Protein AF-A0A7X7T9W7-F1 (afdb_monomer)

Secondary structure (DSSP, 8-state):
--HHHHHHHHHHHHHHHHHHHHHHHHHHHHS--HHHHHHHHHHHHHTT--GGGEEEEEEEEEEETTEEEEEEEEEES-TTT-SEEEEEEEESSTTSPPEEEEEEEE----

Radius of gyration: 20.28 Å; Cα contacts (8 Å,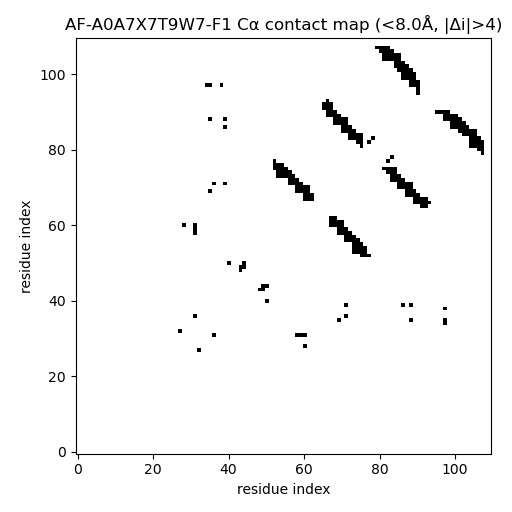 |Δi|>4): 145; chains: 1; bounding box: 43×21×69 Å

Mean predicted aligned error: 11.75 Å

Structure (mmCIF, N/CA/C/O backbone):
data_AF-A0A7X7T9W7-F1
#
_entry.id   AF-A0A7X7T9W7-F1
#
loop_
_atom_site.group_PDB
_atom_site.id
_atom_site.type_symbol
_atom_site.label_atom_id
_atom_site.label_alt_id
_atom_site.label_comp_id
_atom_site.label_asym_id
_atom_site.label_entity_id
_atom_site.label_seq_id
_atom_site.pdbx_PDB_ins_code
_atom_site.Cartn_x
_atom_site.Cartn_y
_atom_site.Cartn_z
_atom_site.occupancy
_atom_site.B_iso_or_equiv
_atom_site.auth_seq_id
_atom_site.auth_comp_id
_atom_site.auth_asym_id
_atom_site.auth_atom_id
_atom_site.pdbx_PDB_model_num
ATOM 1 N N . MET A 1 1 ? -29.321 -2.016 47.401 1.00 47.03 1 MET A N 1
ATOM 2 C CA . MET A 1 1 ? -27.862 -1.870 47.151 1.00 47.03 1 MET A CA 1
ATOM 3 C C . MET A 1 1 ? -27.421 -2.146 45.692 1.00 47.03 1 MET A C 1
ATOM 5 O O . MET A 1 1 ? -26.229 -2.282 45.452 1.00 47.03 1 MET A O 1
ATOM 9 N N . LEU A 1 2 ? -28.307 -2.153 44.678 1.00 50.28 2 LEU A N 1
ATOM 10 C CA . LEU A 1 2 ? -27.932 -2.486 43.281 1.00 50.28 2 LEU A CA 1
ATOM 11 C C . LEU A 1 2 ? -27.287 -1.338 42.469 1.00 50.28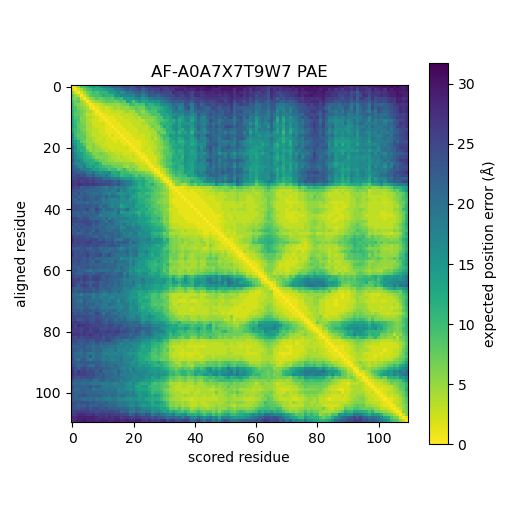 2 LEU A C 1
ATOM 13 O O . LEU A 1 2 ? -26.619 -1.585 41.470 1.00 50.28 2 LEU A O 1
ATOM 17 N N . LYS A 1 3 ? -27.464 -0.079 42.888 1.00 46.62 3 LYS A N 1
ATOM 18 C CA . LYS A 1 3 ? -27.122 1.110 42.079 1.00 46.62 3 LYS A CA 1
ATOM 19 C C . LYS A 1 3 ? -25.615 1.416 42.000 1.00 46.62 3 LYS A C 1
ATOM 21 O O . LYS A 1 3 ? -25.187 2.130 41.101 1.00 46.62 3 LYS A O 1
ATOM 26 N N . SER A 1 4 ? -24.815 0.878 42.926 1.00 53.38 4 SER A N 1
ATOM 27 C CA . SER A 1 4 ? -23.362 1.122 42.997 1.00 53.38 4 SER A CA 1
ATOM 28 C C . SER A 1 4 ? -22.563 0.225 42.038 1.00 53.38 4 SER A C 1
ATOM 30 O O . SER A 1 4 ? -21.674 0.706 41.342 1.00 53.38 4 SER A O 1
ATOM 32 N N . ARG A 1 5 ? -22.946 -1.056 41.905 1.00 55.47 5 ARG A N 1
ATOM 33 C CA . ARG A 1 5 ? -22.249 -2.043 41.052 1.00 55.47 5 ARG A CA 1
ATOM 34 C C . ARG A 1 5 ? -22.354 -1.764 39.548 1.00 55.47 5 ARG A C 1
ATOM 36 O O . ARG A 1 5 ? -21.459 -2.125 38.795 1.00 55.47 5 ARG A O 1
ATOM 43 N N . SER A 1 6 ? -23.425 -1.100 39.113 1.00 60.09 6 SER A N 1
ATOM 44 C CA . SER A 1 6 ? -23.617 -0.705 37.709 1.00 60.09 6 SER A CA 1
ATOM 45 C C . SER A 1 6 ? -22.616 0.369 37.261 1.00 60.09 6 SER A C 1
ATOM 47 O O . SER A 1 6 ? -22.134 0.318 36.132 1.00 60.09 6 SER A O 1
ATOM 49 N N . LYS A 1 7 ? -22.249 1.303 38.149 1.00 66.25 7 LYS A N 1
ATOM 50 C CA . LYS A 1 7 ? -21.296 2.374 37.824 1.00 66.25 7 LYS A CA 1
ATOM 51 C C . LYS A 1 7 ? -19.880 1.831 37.660 1.00 66.25 7 LYS A C 1
ATOM 53 O O . LYS A 1 7 ? -19.202 2.199 36.711 1.00 66.25 7 LYS A O 1
ATOM 58 N N . THR A 1 8 ? -19.456 0.919 38.533 1.00 70.31 8 THR A N 1
ATOM 59 C CA . THR A 1 8 ? -18.156 0.243 38.412 1.00 70.31 8 THR A CA 1
ATOM 60 C C . THR A 1 8 ? -18.066 -0.596 37.142 1.00 70.31 8 THR A C 1
ATOM 62 O O . THR A 1 8 ? -17.055 -0.524 36.454 1.00 70.31 8 THR A O 1
ATOM 65 N N . PHE A 1 9 ? -19.132 -1.310 36.767 1.00 72.81 9 PHE A N 1
ATOM 66 C CA . PHE A 1 9 ? -19.180 -2.028 35.488 1.00 72.81 9 PHE A CA 1
ATOM 67 C C . PHE A 1 9 ? -19.058 -1.094 34.277 1.00 72.81 9 PHE A C 1
ATOM 69 O O . PHE A 1 9 ? -18.298 -1.382 33.356 1.00 72.81 9 PHE A O 1
ATOM 76 N N . ALA A 1 10 ? -19.754 0.046 34.292 1.00 76.69 10 ALA A N 1
ATOM 77 C CA . ALA A 1 10 ? -19.660 1.037 33.222 1.00 76.69 10 ALA A CA 1
ATOM 78 C C . ALA A 1 10 ? -18.243 1.624 33.096 1.00 76.69 10 ALA A C 1
ATOM 80 O O . ALA A 1 10 ? -17.744 1.771 31.984 1.00 76.69 10 ALA A O 1
ATOM 81 N N . TYR A 1 11 ? -17.569 1.892 34.220 1.00 82.00 11 TYR A N 1
ATOM 82 C CA . TYR A 1 11 ? -16.172 2.338 34.217 1.00 82.00 11 TYR A CA 1
ATOM 83 C C . TYR A 1 11 ? -15.223 1.285 33.642 1.00 82.00 11 TYR A C 1
ATOM 85 O O . TYR A 1 11 ? -14.344 1.633 32.863 1.00 82.00 11 TYR A O 1
ATOM 93 N N . VAL A 1 12 ? -15.411 0.005 33.973 1.00 81.25 12 VAL A N 1
ATOM 94 C CA . VAL A 1 12 ? -14.579 -1.078 33.424 1.00 81.25 12 VAL A CA 1
ATOM 95 C C . VAL A 1 12 ? -14.757 -1.190 31.908 1.00 81.25 12 VAL A C 1
ATOM 97 O O . VAL A 1 12 ? -13.766 -1.266 31.188 1.00 81.25 12 VAL A O 1
ATOM 100 N N . ILE A 1 13 ? -15.994 -1.123 31.406 1.00 82.12 13 ILE A N 1
ATOM 101 C CA . ILE A 1 13 ? -16.262 -1.139 29.959 1.00 82.12 13 ILE A CA 1
ATOM 102 C C . ILE A 1 13 ? -15.637 0.085 29.282 1.00 82.12 13 ILE A C 1
ATOM 104 O O . ILE A 1 13 ? -14.982 -0.061 28.254 1.00 82.12 13 ILE A O 1
ATOM 108 N N . LEU A 1 14 ? -15.780 1.275 29.872 1.00 83.19 14 LEU A N 1
ATOM 109 C CA . LEU A 1 14 ? -15.178 2.501 29.348 1.00 83.19 14 LEU A CA 1
ATOM 110 C C . LEU A 1 14 ? -13.651 2.374 29.252 1.00 83.19 14 LEU A C 1
ATOM 112 O O . LEU A 1 14 ? -13.077 2.700 28.218 1.00 83.19 14 LEU A O 1
ATOM 116 N N . VAL A 1 15 ? -12.997 1.862 30.298 1.00 84.44 15 VAL A N 1
ATOM 117 C CA . VAL A 1 15 ? -11.542 1.660 30.317 1.00 84.44 15 VAL A CA 1
ATOM 118 C C . VAL A 1 15 ? -11.114 0.655 29.253 1.00 84.44 15 VAL A C 1
ATOM 120 O O . VAL A 1 15 ? -10.152 0.919 28.543 1.00 84.44 15 VAL A O 1
ATOM 123 N N . ILE A 1 16 ? -11.840 -0.454 29.084 1.00 82.00 16 ILE A N 1
ATOM 124 C CA . ILE A 1 16 ? -11.545 -1.446 28.040 1.00 82.00 16 ILE A CA 1
ATOM 125 C C . ILE A 1 16 ? -11.683 -0.821 26.648 1.00 82.00 16 ILE A C 1
ATOM 127 O O . ILE A 1 16 ? -10.787 -0.982 25.828 1.00 82.00 16 ILE A O 1
ATOM 131 N N . VAL A 1 17 ? -12.755 -0.069 26.385 1.00 78.31 17 VAL A N 1
ATOM 132 C CA . VAL A 1 17 ? -12.964 0.604 25.092 1.00 78.31 17 VAL A CA 1
ATOM 133 C C . VAL A 1 17 ? -11.856 1.622 24.819 1.00 78.31 17 VAL A C 1
ATOM 135 O O . VAL A 1 17 ? -11.306 1.643 23.722 1.00 78.31 17 VAL A O 1
ATOM 138 N N . VAL A 1 18 ? -11.476 2.427 25.812 1.00 81.62 18 VAL A N 1
ATOM 139 C CA . VAL A 1 18 ? -10.374 3.393 25.682 1.00 81.62 18 VAL A CA 1
ATOM 140 C C . VAL A 1 18 ? -9.043 2.681 25.434 1.00 81.62 18 VAL A C 1
ATOM 142 O O . VAL A 1 18 ? -8.263 3.131 24.598 1.00 81.62 18 VAL A O 1
ATOM 145 N N . LEU A 1 19 ? -8.795 1.553 26.103 1.00 82.31 19 LEU A N 1
ATOM 146 C CA . LEU A 1 19 ? -7.586 0.758 25.901 1.00 82.31 19 LEU A CA 1
ATOM 147 C C . LEU A 1 19 ? -7.547 0.150 24.493 1.00 82.31 19 LEU A C 1
ATOM 149 O O . LEU A 1 19 ? -6.518 0.224 23.832 1.00 82.31 19 LEU A O 1
ATOM 153 N N . PHE A 1 20 ? -8.669 -0.389 24.007 1.00 73.44 20 PHE A N 1
ATOM 154 C CA . PHE A 1 20 ? -8.792 -0.900 22.639 1.00 73.44 20 PHE A CA 1
ATOM 155 C C . PHE A 1 20 ? -8.537 0.196 21.602 1.00 73.44 20 PHE A C 1
ATOM 157 O O . PHE A 1 20 ? -7.752 -0.008 20.681 1.00 73.44 20 PHE A O 1
ATOM 164 N N . LEU A 1 21 ? -9.117 1.384 21.792 1.00 68.75 21 LEU A N 1
ATOM 165 C CA . LEU A 1 21 ? -8.888 2.530 20.910 1.00 68.75 21 LEU A CA 1
ATOM 166 C C . LEU A 1 21 ? -7.426 2.994 20.931 1.00 68.75 21 LEU A C 1
ATOM 168 O O . LEU A 1 21 ? -6.877 3.332 19.885 1.00 68.75 21 LEU A O 1
ATOM 172 N N . ALA A 1 22 ? -6.780 2.989 22.100 1.00 69.81 22 ALA A N 1
ATOM 173 C CA . ALA A 1 22 ? -5.366 3.327 22.224 1.00 69.81 22 ALA A CA 1
ATOM 174 C C . ALA A 1 22 ? -4.469 2.284 21.537 1.00 69.81 22 ALA A C 1
ATOM 176 O O . ALA A 1 22 ? -3.519 2.655 20.851 1.00 69.81 22 ALA A O 1
ATOM 177 N N . ILE A 1 23 ? -4.789 0.994 21.666 1.00 69.81 23 ILE A N 1
ATOM 178 C CA . ILE A 1 23 ? -4.063 -0.091 20.996 1.00 69.81 23 ILE A CA 1
ATOM 179 C C . ILE A 1 23 ? -4.225 0.012 19.477 1.00 69.81 23 ILE A C 1
ATOM 181 O O . ILE A 1 23 ? -3.225 -0.076 18.777 1.00 69.81 23 ILE A O 1
ATOM 185 N N . ASP A 1 24 ? -5.427 0.273 18.959 1.00 59.50 24 ASP A N 1
ATOM 186 C CA . ASP A 1 24 ? -5.654 0.478 17.519 1.00 59.50 24 ASP A CA 1
ATOM 187 C C . ASP A 1 24 ? -4.913 1.708 16.974 1.00 59.50 24 ASP A C 1
ATOM 189 O O . ASP A 1 24 ? -4.416 1.705 15.840 1.00 59.50 24 ASP A O 1
ATOM 193 N N . LEU A 1 25 ? -4.821 2.772 17.780 1.00 57.47 25 LEU A N 1
ATOM 194 C CA . LEU A 1 25 ? -4.068 3.973 17.430 1.00 57.47 25 LEU A CA 1
ATOM 195 C C . LEU A 1 25 ? -2.566 3.665 17.334 1.00 57.47 25 LEU A C 1
ATOM 197 O O . LEU A 1 25 ? -1.928 4.035 16.351 1.00 57.47 25 LEU A O 1
ATOM 201 N N . ILE A 1 26 ? -2.020 2.955 18.326 1.00 58.94 26 ILE A N 1
ATOM 202 C CA . ILE A 1 26 ? -0.600 2.584 18.382 1.00 58.94 26 ILE A CA 1
ATOM 203 C C . ILE A 1 26 ? -0.269 1.552 17.299 1.00 58.94 26 ILE A C 1
ATOM 205 O O . ILE A 1 26 ? 0.717 1.711 16.585 1.00 58.94 26 ILE A O 1
ATOM 209 N N . ALA A 1 27 ? -1.100 0.527 17.114 1.00 55.84 27 ALA A N 1
ATOM 210 C CA . ALA A 1 27 ? -0.908 -0.498 16.091 1.00 55.84 27 ALA A CA 1
ATOM 211 C C . ALA A 1 27 ? -0.927 0.105 14.681 1.00 55.84 27 ALA A C 1
ATOM 213 O O . ALA A 1 27 ? -0.089 -0.240 13.853 1.00 55.84 27 ALA A O 1
ATOM 214 N N . GLY A 1 28 ? -1.818 1.070 14.435 1.00 50.50 28 GLY A N 1
ATOM 215 C CA . GLY A 1 28 ? -1.863 1.815 13.179 1.00 50.50 28 GLY A CA 1
ATOM 216 C C . GLY A 1 28 ? -0.702 2.788 12.957 1.00 50.50 28 GLY A C 1
ATOM 217 O O . GLY A 1 28 ? -0.562 3.283 11.842 1.00 50.50 28 GLY A O 1
ATOM 218 N N . PHE A 1 29 ? 0.085 3.086 13.993 1.00 49.66 29 PHE A N 1
ATOM 219 C CA . PHE A 1 29 ? 1.273 3.936 13.914 1.00 49.66 29 PHE A CA 1
ATOM 220 C C . PHE A 1 29 ? 2.562 3.113 13.775 1.00 49.66 29 PHE A C 1
ATOM 222 O O . PHE A 1 29 ? 3.470 3.505 13.049 1.00 49.66 29 PHE A O 1
ATOM 229 N N . VAL A 1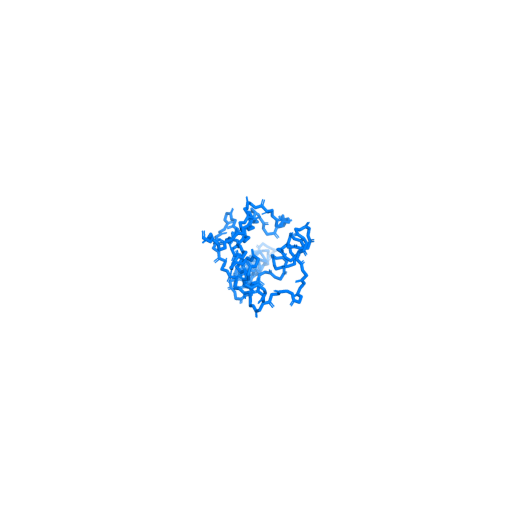 30 ? 2.644 1.970 14.464 1.00 46.62 30 VAL A N 1
ATOM 230 C CA . VAL A 1 30 ? 3.854 1.134 14.532 1.00 46.62 30 VAL A CA 1
ATOM 231 C C . VAL A 1 30 ? 3.925 0.122 13.389 1.00 46.62 30 VAL A C 1
ATOM 233 O O . VAL A 1 30 ? 5.023 -0.214 12.950 1.00 46.62 30 VAL A O 1
ATOM 236 N N . TYR A 1 31 ? 2.785 -0.351 12.879 1.00 51.31 31 TYR A N 1
ATOM 237 C CA . TYR A 1 31 ? 2.756 -1.265 11.745 1.00 51.31 31 TYR A CA 1
ATOM 238 C C . TYR A 1 31 ? 2.219 -0.544 10.505 1.00 51.31 31 TYR A C 1
ATOM 240 O O . TYR A 1 31 ? 1.070 -0.091 10.528 1.00 51.31 31 TYR A O 1
ATOM 248 N N . PRO A 1 32 ? 2.996 -0.442 9.408 1.00 54.47 32 PRO A N 1
ATOM 249 C CA . PRO A 1 32 ? 2.413 -0.099 8.123 1.00 54.47 32 PRO A CA 1
ATOM 250 C C . PRO A 1 32 ? 1.298 -1.095 7.836 1.00 54.47 32 PRO A C 1
ATOM 252 O O . PRO A 1 32 ? 1.516 -2.305 7.833 1.00 54.47 32 PRO A O 1
ATOM 255 N N . ASP A 1 33 ? 0.084 -0.557 7.715 1.00 68.50 33 ASP A N 1
ATOM 256 C CA . ASP A 1 33 ? -1.162 -1.307 7.612 1.00 68.50 33 ASP A CA 1
ATOM 257 C C . ASP A 1 33 ? -0.977 -2.346 6.492 1.00 68.50 33 ASP A C 1
ATOM 259 O O . ASP A 1 33 ? -0.855 -1.988 5.319 1.00 68.50 33 ASP A O 1
ATOM 263 N N . LEU A 1 34 ? -0.863 -3.633 6.848 1.00 71.38 34 LEU A N 1
ATOM 264 C CA . LEU A 1 34 ? -0.544 -4.721 5.907 1.00 71.38 34 LEU A CA 1
ATOM 265 C C . LEU A 1 34 ? -1.523 -4.714 4.717 1.00 71.38 34 LEU A C 1
ATOM 267 O O . LEU A 1 34 ? -1.187 -5.061 3.589 1.00 71.38 34 LEU A O 1
ATOM 271 N N . TRP A 1 35 ? -2.736 -4.230 4.982 1.00 75.19 35 TRP A N 1
ATOM 272 C CA . TRP A 1 35 ? -3.830 -4.076 4.040 1.00 75.19 35 TRP A CA 1
ATOM 273 C C . TRP A 1 35 ? -3.598 -2.923 3.058 1.00 75.19 35 TRP A C 1
ATOM 275 O O . TRP A 1 35 ? -4.028 -3.007 1.912 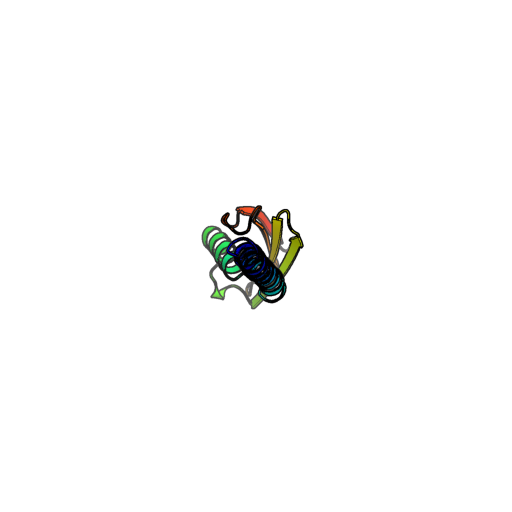1.00 75.19 35 TRP A O 1
ATOM 285 N N . ALA A 1 36 ? -2.912 -1.853 3.474 1.00 76.38 36 ALA A N 1
ATOM 286 C CA . ALA A 1 36 ? -2.481 -0.791 2.569 1.00 76.38 36 ALA A CA 1
ATOM 287 C C . ALA A 1 36 ? -1.409 -1.316 1.608 1.00 76.38 36 ALA A C 1
ATOM 289 O O . ALA A 1 36 ? -1.449 -1.022 0.415 1.00 76.38 36 ALA A O 1
ATOM 290 N N . PHE A 1 37 ? -0.483 -2.138 2.109 1.00 78.62 37 PHE A N 1
ATOM 291 C CA . PHE A 1 37 ? 0.549 -2.748 1.276 1.00 78.62 37 PHE A CA 1
ATOM 292 C C . PHE A 1 37 ? -0.049 -3.736 0.261 1.00 78.62 37 PHE A C 1
ATOM 294 O O . PHE A 1 37 ? 0.293 -3.695 -0.921 1.00 78.62 37 PHE A O 1
ATOM 301 N N . ASP A 1 38 ? -1.003 -4.571 0.678 1.00 82.94 38 ASP A N 1
ATOM 302 C CA . ASP A 1 38 ? -1.721 -5.476 -0.229 1.00 82.94 38 ASP A CA 1
ATOM 303 C C . ASP A 1 38 ? -2.553 -4.705 -1.273 1.00 82.94 38 ASP A C 1
ATOM 305 O O . ASP A 1 38 ? -2.488 -4.982 -2.472 1.00 82.94 38 ASP A O 1
ATOM 309 N N . ALA A 1 39 ? -3.256 -3.646 -0.859 1.00 83.88 39 ALA A N 1
ATOM 310 C CA . ALA A 1 39 ? -3.983 -2.781 -1.785 1.00 83.88 39 ALA A CA 1
ATOM 311 C C . ALA A 1 39 ? -3.049 -2.125 -2.817 1.00 83.88 39 ALA A C 1
ATOM 313 O O . ALA A 1 39 ? -3.360 -2.112 -4.009 1.00 83.88 39 ALA A O 1
ATOM 314 N N . ALA A 1 40 ? -1.887 -1.627 -2.392 1.00 84.94 40 ALA A N 1
ATOM 315 C CA . ALA A 1 40 ? -0.920 -1.014 -3.294 1.00 84.94 40 ALA A CA 1
ATOM 316 C C . ALA A 1 40 ? -0.269 -2.028 -4.238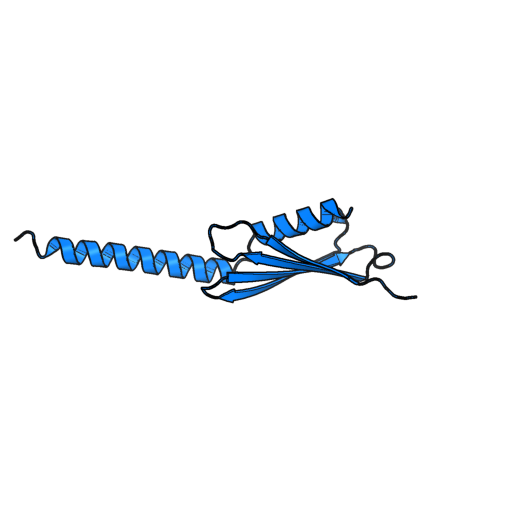 1.00 84.94 40 ALA A C 1
ATOM 318 O O . ALA A 1 40 ? -0.186 -1.772 -5.435 1.00 84.94 40 ALA A O 1
ATOM 319 N N . THR A 1 41 ? 0.119 -3.208 -3.750 1.00 84.25 41 THR A N 1
ATOM 320 C CA . THR A 1 41 ? 0.653 -4.273 -4.616 1.00 84.25 41 THR A CA 1
ATOM 321 C C . THR A 1 41 ? -0.400 -4.800 -5.593 1.00 84.25 41 THR A C 1
ATOM 323 O O . THR A 1 41 ? -0.067 -5.158 -6.721 1.00 84.25 41 THR A O 1
ATOM 326 N N . SER A 1 42 ? -1.683 -4.801 -5.219 1.00 87.06 42 SER A N 1
ATOM 327 C CA . SER A 1 42 ? -2.798 -5.085 -6.130 1.00 87.06 42 SER A CA 1
ATOM 328 C C . SER A 1 42 ? -2.927 -4.025 -7.231 1.00 87.06 42 SER A C 1
ATOM 330 O O . SER A 1 42 ? -3.102 -4.376 -8.399 1.00 87.06 42 SER A O 1
ATOM 332 N N . VAL A 1 43 ? -2.773 -2.737 -6.898 1.00 87.75 43 VAL A N 1
ATOM 333 C CA . VAL A 1 43 ? -2.732 -1.642 -7.886 1.00 87.75 43 VAL A CA 1
ATOM 334 C C . VAL A 1 43 ? -1.527 -1.791 -8.817 1.00 87.75 43 VAL A C 1
ATOM 336 O O . VAL A 1 43 ? -1.707 -1.780 -10.031 1.00 87.75 43 VAL A O 1
ATOM 339 N N . CYS A 1 44 ? -0.331 -2.038 -8.277 1.00 86.62 44 CYS A N 1
ATOM 340 C CA . CYS A 1 44 ? 0.870 -2.342 -9.059 1.00 86.62 44 CYS A CA 1
ATOM 341 C C . CYS A 1 44 ? 0.630 -3.485 -10.057 1.00 86.62 44 CYS A C 1
ATOM 343 O O . CYS A 1 44 ? 0.915 -3.346 -11.244 1.00 86.62 44 CYS A O 1
ATOM 345 N N . ARG A 1 45 ? 0.023 -4.586 -9.600 1.00 87.81 45 ARG A N 1
ATOM 346 C CA . ARG A 1 45 ? -0.289 -5.758 -10.432 1.00 87.81 45 ARG A CA 1
ATOM 347 C C . ARG A 1 45 ? -1.264 -5.447 -11.558 1.00 87.81 45 ARG A C 1
ATOM 349 O O . ARG A 1 45 ? -1.097 -5.956 -12.661 1.00 87.81 45 ARG A O 1
ATOM 356 N N . LYS A 1 46 ? -2.262 -4.597 -11.300 1.00 88.12 46 LYS A N 1
ATOM 357 C CA . LYS A 1 46 ? -3.183 -4.108 -12.338 1.00 88.12 46 LYS A CA 1
ATOM 358 C C . LYS A 1 46 ? -2.470 -3.266 -13.397 1.00 88.12 46 LYS A C 1
ATOM 360 O O . LYS A 1 46 ? -2.882 -3.306 -14.549 1.00 88.12 46 LYS A O 1
ATOM 365 N N . ASN A 1 47 ? -1.397 -2.573 -13.020 1.00 85.81 47 ASN A N 1
ATOM 366 C CA . ASN A 1 47 ? -0.553 -1.791 -13.926 1.00 85.81 47 ASN A CA 1
ATOM 367 C C . ASN A 1 47 ? 0.616 -2.602 -14.523 1.00 85.81 47 ASN A C 1
ATOM 369 O O . ASN A 1 47 ? 1.490 -2.036 -15.168 1.00 85.81 47 ASN A O 1
ATOM 373 N N . GLY A 1 48 ? 0.626 -3.930 -14.349 1.00 87.06 48 GLY A N 1
ATOM 374 C CA . GLY A 1 48 ? 1.598 -4.829 -14.980 1.00 87.06 48 GLY A CA 1
ATOM 375 C C . GLY A 1 48 ? 2.869 -5.099 -14.174 1.00 87.06 48 GLY A C 1
ATOM 376 O O . GLY A 1 48 ? 3.731 -5.831 -14.652 1.00 87.06 48 GLY A O 1
ATOM 377 N N . TRP A 1 49 ? 2.975 -4.573 -12.954 1.00 86.94 49 TRP A N 1
ATOM 378 C CA . TRP A 1 49 ? 4.121 -4.795 -12.074 1.00 86.94 49 TRP A CA 1
ATOM 379 C C . TRP A 1 49 ? 3.945 -6.039 -11.199 1.00 86.94 49 TRP A C 1
ATOM 381 O O . TRP A 1 49 ? 2.888 -6.260 -10.603 1.00 86.94 49 TRP A O 1
ATOM 391 N N . GLN A 1 50 ? 4.994 -6.840 -11.059 1.00 86.25 50 GLN A N 1
ATOM 392 C CA . GLN A 1 50 ? 5.018 -8.015 -10.194 1.00 86.25 50 GLN A CA 1
ATOM 393 C C . GLN A 1 50 ? 5.732 -7.727 -8.866 1.00 86.25 50 GLN A C 1
ATOM 395 O O . GLN A 1 50 ? 6.599 -6.859 -8.800 1.00 86.25 50 GLN A O 1
ATOM 400 N N . PRO A 1 51 ? 5.441 -8.483 -7.788 1.00 77.31 51 PRO A N 1
ATOM 401 C CA . PRO A 1 51 ? 6.122 -8.309 -6.502 1.00 77.31 51 PRO A CA 1
ATOM 402 C C . PRO A 1 51 ? 7.656 -8.405 -6.586 1.00 77.31 51 PRO A C 1
ATOM 404 O O . PRO A 1 51 ? 8.350 -7.757 -5.810 1.00 77.31 51 PRO A O 1
ATOM 407 N N . GLY A 1 52 ? 8.183 -9.196 -7.529 1.00 81.50 52 GLY A N 1
ATOM 408 C CA . GLY A 1 52 ? 9.624 -9.354 -7.762 1.00 81.50 52 GLY A CA 1
ATOM 409 C C . GLY A 1 52 ? 10.283 -8.200 -8.525 1.00 81.50 52 GLY A C 1
ATOM 410 O O . GLY A 1 52 ? 11.513 -8.118 -8.551 1.00 81.50 52 GLY A O 1
ATOM 411 N N . ASP A 1 53 ? 9.488 -7.297 -9.102 1.00 84.25 53 ASP A N 1
ATOM 412 C CA . ASP A 1 53 ? 9.986 -6.164 -9.882 1.00 84.25 53 ASP A CA 1
ATOM 413 C C . ASP A 1 53 ? 10.429 -5.003 -8.992 1.00 84.25 53 ASP A C 1
ATOM 415 O O . ASP A 1 53 ? 11.023 -4.055 -9.492 1.00 84.25 53 ASP A O 1
ATOM 419 N N . PHE A 1 54 ? 10.190 -5.066 -7.679 1.00 83.00 54 PHE A N 1
ATOM 420 C CA . PHE A 1 54 ? 10.549 -4.020 -6.725 1.00 83.00 54 PHE A CA 1
ATOM 421 C C . PHE A 1 54 ? 11.845 -4.350 -5.986 1.00 83.00 54 PHE A C 1
ATOM 423 O O . PHE A 1 54 ? 12.019 -5.435 -5.433 1.00 83.00 54 PHE A O 1
ATOM 430 N N . LEU A 1 55 ? 12.770 -3.393 -5.968 1.00 83.44 55 LEU A N 1
ATOM 431 C CA . LEU A 1 55 ? 14.018 -3.463 -5.215 1.00 83.44 55 LEU A CA 1
ATOM 432 C C . LEU A 1 55 ? 13.808 -3.046 -3.755 1.00 83.44 55 LEU A C 1
ATOM 434 O O . LEU A 1 55 ? 14.391 -3.632 -2.846 1.00 83.44 55 LEU A O 1
ATOM 438 N N . SER A 1 56 ? 12.965 -2.038 -3.530 1.00 81.38 56 SER A N 1
ATOM 439 C CA . SER A 1 56 ? 12.566 -1.598 -2.197 1.00 81.38 56 SER A CA 1
ATOM 440 C C . SER A 1 56 ? 11.188 -0.939 -2.220 1.00 81.38 56 SER A C 1
ATOM 442 O O . SER A 1 56 ? 10.732 -0.441 -3.251 1.00 81.38 56 SER A O 1
ATOM 444 N N . GLY A 1 57 ? 10.521 -0.955 -1.067 1.00 79.19 57 GLY A N 1
ATOM 445 C CA . GLY A 1 57 ? 9.264 -0.258 -0.833 1.00 79.19 57 GLY A CA 1
ATOM 446 C C . GLY A 1 57 ? 9.350 0.523 0.472 1.00 79.19 57 GLY A C 1
ATOM 447 O O . GLY A 1 57 ? 9.737 -0.037 1.496 1.00 79.19 57 GLY A O 1
ATOM 448 N N . GLN A 1 58 ? 9.010 1.806 0.439 1.00 79.69 58 GLN A N 1
ATOM 449 C CA . GLN A 1 58 ? 8.829 2.624 1.631 1.00 79.69 58 GLN A CA 1
ATOM 450 C C . GLN A 1 58 ? 7.355 2.963 1.797 1.00 79.69 58 GLN A C 1
ATOM 452 O O . GLN A 1 58 ? 6.656 3.272 0.836 1.00 79.69 58 GLN A O 1
ATOM 457 N N . SER A 1 59 ? 6.884 2.921 3.035 1.00 78.00 59 SER A N 1
ATOM 458 C CA . SER A 1 59 ? 5.530 3.318 3.400 1.00 78.00 59 SER A CA 1
ATOM 459 C C . SER A 1 59 ? 5.601 4.483 4.372 1.00 78.00 59 SER A C 1
ATOM 461 O O . SER A 1 59 ? 6.216 4.369 5.431 1.00 78.00 59 SER A O 1
ATOM 463 N N . SER A 1 60 ? 4.936 5.580 4.038 1.00 78.94 60 SER A N 1
ATOM 464 C CA . SER A 1 60 ? 4.717 6.704 4.936 1.00 78.94 60 SER A CA 1
ATOM 465 C C . SER A 1 60 ? 3.230 6.794 5.248 1.00 78.94 60 SER A C 1
ATOM 467 O O . SER A 1 60 ? 2.406 6.935 4.345 1.00 78.94 60 SER A O 1
ATOM 469 N N . ILE A 1 61 ? 2.881 6.674 6.526 1.00 75.00 61 ILE A N 1
ATOM 470 C CA . ILE A 1 61 ? 1.507 6.835 6.996 1.00 75.00 61 ILE A CA 1
ATOM 471 C C . ILE A 1 61 ? 1.369 8.256 7.524 1.00 75.00 61 ILE A C 1
ATOM 473 O O . ILE A 1 61 ? 2.115 8.678 8.404 1.00 75.00 61 ILE A O 1
ATOM 477 N N . SER A 1 62 ? 0.395 8.984 7.002 1.00 73.50 62 SER A N 1
ATOM 478 C CA . SER A 1 62 ? 0.020 10.311 7.466 1.00 73.50 62 SER A CA 1
ATOM 479 C C . SER A 1 62 ? -1.476 10.319 7.740 1.00 73.50 62 SER A C 1
ATOM 481 O O . SER A 1 62 ? -2.283 10.036 6.860 1.00 73.50 62 SER A O 1
ATOM 483 N N . GLY A 1 63 ? -1.890 10.589 8.974 1.00 64.12 63 GLY A N 1
ATOM 484 C CA . GLY A 1 63 ? -3.313 10.607 9.304 1.00 64.12 63 GLY A CA 1
ATOM 485 C C . GLY A 1 63 ? -3.612 10.632 10.793 1.00 64.12 63 GLY A C 1
ATOM 486 O O . GLY A 1 63 ? -2.744 10.389 11.626 1.00 64.12 63 GLY A O 1
ATOM 487 N N . GLY A 1 64 ? -4.869 10.935 11.110 1.00 59.91 64 GLY A N 1
ATOM 488 C CA . GLY A 1 64 ? -5.386 11.068 12.472 1.00 59.91 64 GLY A CA 1
ATOM 489 C C . GLY A 1 64 ? -6.775 10.444 12.609 1.00 59.91 64 GLY A C 1
ATOM 490 O O . GLY A 1 64 ? -7.157 9.579 11.824 1.00 59.91 64 GLY A O 1
ATOM 491 N N . LEU A 1 65 ? -7.564 10.901 13.586 1.00 51.53 65 LEU A N 1
ATOM 492 C CA . LEU A 1 65 ? -8.886 10.332 13.905 1.00 51.53 65 LEU A CA 1
ATOM 493 C C . LEU A 1 65 ? -9.901 10.349 12.738 1.00 51.53 65 LEU A C 1
ATOM 495 O O . LEU A 1 65 ? -10.866 9.594 12.761 1.00 51.53 65 LEU A O 1
ATOM 499 N N . ILE A 1 66 ? -9.698 11.220 11.743 1.00 58.53 66 ILE A N 1
ATOM 500 C CA . ILE A 1 66 ? -10.647 11.522 10.649 1.00 58.53 66 ILE A CA 1
ATOM 501 C C . ILE A 1 66 ? -10.285 10.767 9.352 1.00 58.53 66 ILE A C 1
ATOM 503 O O . ILE A 1 66 ? -10.970 10.869 8.339 1.00 58.53 66 ILE A O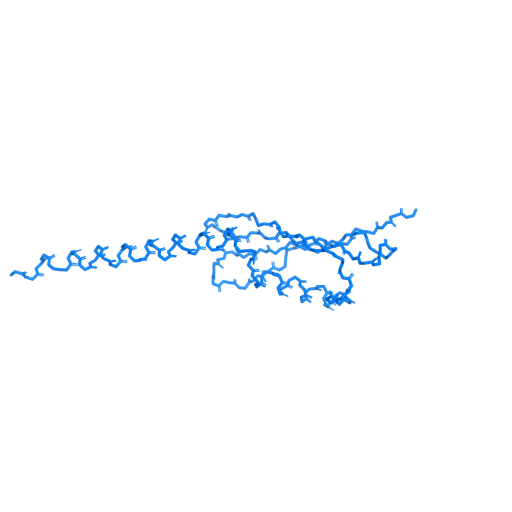 1
ATOM 507 N N . GLY A 1 67 ? -9.195 10.001 9.367 1.00 67.50 67 GLY A N 1
ATOM 508 C CA . GLY A 1 67 ? -8.764 9.213 8.223 1.00 67.50 67 GLY A CA 1
ATOM 509 C C . GLY A 1 67 ? -7.256 9.023 8.192 1.00 67.50 67 GLY A C 1
ATOM 510 O O . GLY A 1 67 ? -6.485 9.871 8.652 1.00 67.50 67 GLY A O 1
ATOM 511 N N . LYS A 1 68 ? -6.845 7.890 7.627 1.00 78.00 68 LYS A N 1
ATOM 512 C CA . LYS A 1 68 ? -5.446 7.541 7.390 1.00 78.00 68 LYS A CA 1
ATOM 513 C C . LYS A 1 68 ? -5.146 7.675 5.906 1.00 78.00 68 LYS A C 1
ATOM 515 O O . LYS A 1 68 ? -5.876 7.141 5.077 1.00 78.00 68 LYS A O 1
ATOM 520 N N . ILE A 1 69 ? -4.079 8.379 5.572 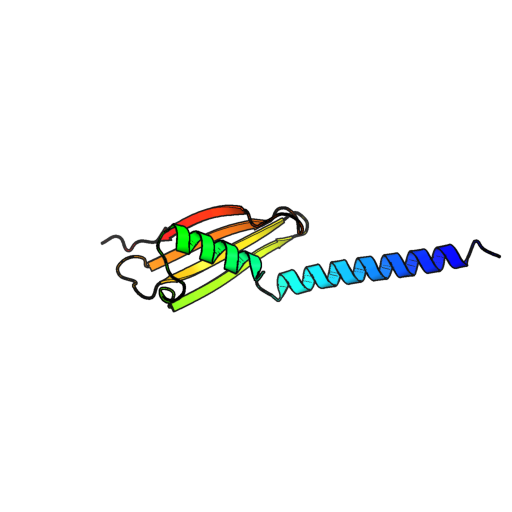1.00 83.31 69 ILE A N 1
ATOM 521 C CA . ILE A 1 69 ? -3.504 8.424 4.233 1.00 83.31 69 ILE A CA 1
ATOM 522 C C . ILE A 1 69 ? -2.195 7.645 4.299 1.00 83.31 69 ILE A C 1
ATOM 524 O O . ILE A 1 69 ? -1.413 7.794 5.235 1.00 83.31 69 ILE A O 1
ATOM 528 N N . VAL A 1 70 ? -1.969 6.773 3.331 1.00 85.06 70 VAL A N 1
ATOM 529 C CA . VAL A 1 70 ? -0.736 6.005 3.213 1.00 85.06 70 VAL A CA 1
ATOM 530 C C . VAL A 1 70 ? -0.143 6.289 1.855 1.00 85.06 70 VAL A C 1
ATOM 532 O O . VAL A 1 70 ? -0.770 6.034 0.829 1.00 85.06 70 VAL A O 1
ATOM 535 N N . THR A 1 71 ? 1.076 6.803 1.870 1.00 86.12 71 THR A N 1
ATOM 536 C CA . THR A 1 71 ? 1.900 6.988 0.686 1.00 86.12 71 THR A CA 1
ATOM 537 C C . THR A 1 71 ? 2.890 5.838 0.627 1.00 86.12 71 THR A C 1
ATOM 539 O O . THR A 1 71 ? 3.731 5.682 1.511 1.00 86.12 71 THR A O 1
ATOM 542 N N . LEU A 1 72 ? 2.775 5.016 -0.406 1.00 86.88 72 LEU A N 1
ATOM 543 C CA . LEU A 1 72 ? 3.671 3.906 -0.692 1.00 86.88 72 LEU A CA 1
ATOM 544 C C . LEU A 1 72 ? 4.542 4.284 -1.882 1.00 86.88 72 LEU A C 1
ATOM 546 O O . LEU A 1 72 ? 4.034 4.641 -2.941 1.00 86.88 72 LEU A O 1
ATOM 550 N N . GLU A 1 73 ? 5.852 4.222 -1.695 1.00 87.44 73 GLU A N 1
ATOM 551 C CA . GLU A 1 73 ? 6.834 4.445 -2.746 1.00 87.44 73 GLU A CA 1
ATOM 552 C C . GLU A 1 73 ? 7.575 3.145 -3.024 1.00 87.44 73 GLU A C 1
ATOM 554 O O . GLU A 1 73 ? 8.235 2.599 -2.142 1.00 87.44 73 GLU A O 1
ATOM 559 N N . PHE A 1 74 ? 7.480 2.660 -4.254 1.00 87.12 74 PHE A N 1
ATOM 560 C CA . PHE A 1 74 ? 8.207 1.494 -4.724 1.00 87.12 74 PHE A CA 1
ATOM 561 C C . PHE A 1 74 ? 9.313 1.927 -5.678 1.00 87.12 74 PHE A C 1
ATOM 563 O O . PHE A 1 74 ? 9.096 2.735 -6.584 1.00 87.12 74 PHE A O 1
ATOM 570 N N . ILE A 1 75 ? 10.504 1.370 -5.482 1.00 87.06 75 ILE A N 1
ATOM 571 C CA . ILE A 1 75 ? 11.632 1.528 -6.396 1.00 87.06 75 ILE A CA 1
ATOM 572 C C . ILE A 1 75 ? 11.717 0.241 -7.211 1.00 87.06 75 ILE A C 1
ATOM 574 O O . ILE A 1 75 ? 12.074 -0.799 -6.647 1.00 87.06 75 ILE A O 1
ATOM 578 N N . PRO A 1 76 ? 11.369 0.261 -8.505 1.00 85.00 76 PRO A N 1
ATOM 579 C CA . PRO A 1 76 ? 11.508 -0.913 -9.347 1.00 85.00 76 PRO A CA 1
ATOM 580 C C . PRO A 1 76 ? 12.989 -1.254 -9.576 1.00 85.00 76 PRO A C 1
ATOM 582 O O . PRO A 1 76 ? 13.874 -0.396 -9.540 1.00 85.00 76 PRO A O 1
ATOM 585 N N . ARG A 1 77 ? 13.265 -2.539 -9.795 1.00 82.62 77 ARG A N 1
ATOM 586 C CA . ARG A 1 77 ? 14.590 -3.075 -10.116 1.00 82.62 77 ARG A CA 1
ATOM 587 C C . ARG A 1 77 ? 15.038 -2.618 -11.504 1.00 82.62 77 ARG A C 1
ATOM 589 O O . ARG A 1 77 ? 16.211 -2.312 -11.693 1.00 82.62 77 ARG A O 1
ATOM 596 N N . ASP A 1 78 ? 14.102 -2.553 -12.449 1.00 78.38 78 ASP A N 1
ATOM 597 C CA . ASP A 1 78 ? 14.332 -2.011 -13.786 1.00 78.38 78 ASP A CA 1
ATOM 598 C C . ASP A 1 78 ? 14.111 -0.490 -13.801 1.00 78.38 78 ASP A C 1
ATOM 600 O O . ASP A 1 78 ? 13.030 0.011 -14.121 1.00 78.38 78 ASP A O 1
ATOM 604 N N . GLN A 1 79 ? 15.166 0.247 -13.445 1.00 70.81 79 GLN A N 1
ATOM 605 C CA . GLN A 1 79 ? 15.161 1.715 -13.421 1.00 70.81 79 GLN A CA 1
ATOM 606 C C . GLN A 1 79 ? 15.137 2.362 -14.814 1.00 70.81 79 GLN A C 1
ATOM 608 O O . GLN A 1 79 ? 15.046 3.585 -14.919 1.00 70.81 79 GLN A O 1
ATOM 613 N N . ILE A 1 80 ? 15.225 1.566 -15.887 1.00 70.50 80 ILE A N 1
ATOM 614 C CA . ILE A 1 80 ? 15.179 2.064 -17.265 1.00 70.50 80 ILE A CA 1
ATOM 615 C C . ILE A 1 80 ? 13.734 2.405 -17.643 1.00 70.50 80 ILE A C 1
ATOM 617 O O . ILE A 1 80 ? 13.492 3.401 -18.321 1.00 70.50 80 ILE A O 1
ATOM 621 N N . ARG A 1 81 ? 12.764 1.607 -17.178 1.00 67.50 81 ARG A N 1
ATOM 622 C CA . ARG A 1 81 ? 11.334 1.825 -17.444 1.00 67.50 81 ARG A CA 1
ATOM 623 C C . ARG A 1 81 ? 10.705 2.844 -16.508 1.00 67.50 81 ARG A C 1
ATOM 625 O O . ARG A 1 81 ? 9.923 3.677 -16.948 1.00 67.50 81 ARG A O 1
ATOM 632 N N . CYS A 1 82 ? 11.029 2.779 -15.224 1.00 74.12 82 CYS A N 1
ATOM 633 C CA . CYS A 1 82 ? 10.440 3.648 -14.218 1.00 74.12 82 CYS A CA 1
ATOM 634 C C . CYS A 1 82 ? 11.445 3.850 -13.090 1.00 74.12 82 CYS A C 1
ATOM 636 O O . CYS A 1 82 ? 12.093 2.909 -12.651 1.00 74.12 82 CYS A O 1
ATOM 638 N N . LYS A 1 83 ? 11.593 5.078 -12.611 1.00 82.00 83 LYS A N 1
ATOM 639 C CA . LYS A 1 83 ? 12.505 5.410 -11.517 1.00 82.00 83 LYS A CA 1
ATOM 640 C C . LYS A 1 83 ? 11.847 5.185 -10.160 1.00 82.00 83 LYS A C 1
ATOM 642 O O . LYS A 1 83 ? 12.512 4.783 -9.205 1.00 82.00 83 LYS A O 1
ATOM 647 N N . ARG A 1 84 ? 10.545 5.468 -10.066 1.00 85.19 84 ARG A N 1
ATOM 648 C CA . ARG A 1 84 ? 9.775 5.382 -8.825 1.00 85.19 84 ARG A CA 1
ATOM 649 C C . ARG A 1 84 ? 8.287 5.265 -9.114 1.00 85.19 84 ARG A C 1
ATOM 651 O O . ARG A 1 84 ? 7.755 6.020 -9.919 1.00 85.19 84 ARG A O 1
ATOM 658 N N . ILE A 1 85 ? 7.610 4.394 -8.378 1.00 86.75 85 ILE A N 1
ATOM 659 C CA . ILE A 1 85 ? 6.151 4.309 -8.365 1.00 86.75 85 ILE A CA 1
ATOM 660 C C . ILE A 1 85 ? 5.661 4.844 -7.030 1.00 86.75 85 ILE A C 1
ATOM 662 O O . ILE A 1 85 ? 6.039 4.329 -5.980 1.00 86.75 85 ILE A O 1
ATOM 666 N N . ARG A 1 86 ? 4.814 5.868 -7.057 1.00 89.88 86 ARG A N 1
ATOM 667 C CA . ARG A 1 86 ? 4.157 6.423 -5.876 1.00 89.88 86 ARG A CA 1
ATOM 668 C C . ARG A 1 86 ? 2.672 6.087 -5.917 1.00 89.88 86 ARG A C 1
ATOM 670 O O . ARG A 1 86 ? 1.987 6.355 -6.900 1.00 89.88 86 ARG A O 1
ATOM 677 N N . ILE A 1 87 ? 2.175 5.534 -4.819 1.00 89.50 87 ILE A N 1
ATOM 678 C CA . ILE A 1 87 ? 0.777 5.156 -4.632 1.00 89.50 87 ILE A CA 1
ATOM 679 C C . ILE A 1 87 ? 0.265 5.834 -3.373 1.00 89.50 87 ILE A C 1
ATOM 681 O O . ILE A 1 87 ? 0.838 5.663 -2.300 1.00 89.50 87 ILE A O 1
ATOM 685 N N . ILE A 1 88 ? -0.826 6.582 -3.492 1.00 88.12 88 ILE A N 1
ATOM 686 C CA . ILE A 1 88 ? -1.488 7.215 -2.354 1.00 88.12 88 ILE A CA 1
ATOM 687 C C . ILE A 1 88 ? -2.822 6.521 -2.130 1.00 88.12 88 ILE A C 1
ATOM 689 O O . ILE A 1 88 ? -3.705 6.525 -2.991 1.00 88.12 88 ILE A O 1
ATOM 693 N N . LEU A 1 89 ? -2.968 5.927 -0.953 1.00 87.31 89 LEU A N 1
ATOM 694 C CA . LEU A 1 89 ? -4.188 5.289 -0.492 1.00 87.31 89 LEU A CA 1
ATOM 695 C C . LEU A 1 89 ? -4.794 6.115 0.640 1.00 87.31 89 LEU A C 1
ATOM 697 O O . LEU A 1 89 ? -4.083 6.573 1.528 1.00 87.31 89 LEU A O 1
ATOM 701 N N . GLN A 1 90 ? -6.114 6.268 0.654 1.00 86.06 90 GLN A N 1
ATOM 702 C CA . GLN A 1 90 ? -6.832 6.857 1.779 1.00 86.06 90 GLN A CA 1
ATOM 703 C C . GLN A 1 90 ? -7.822 5.855 2.363 1.00 86.06 90 GLN A C 1
ATOM 705 O O . GLN A 1 90 ? -8.584 5.203 1.648 1.00 86.06 90 GLN A O 1
ATOM 710 N N . ARG A 1 91 ? -7.845 5.793 3.689 1.00 79.88 91 ARG A N 1
ATOM 711 C CA . ARG A 1 91 ? -8.832 5.088 4.491 1.00 79.88 91 ARG A CA 1
ATOM 712 C C . ARG A 1 91 ? -9.601 6.109 5.332 1.00 79.88 91 ARG A C 1
ATOM 714 O O . ARG A 1 91 ? -9.042 6.624 6.300 1.00 79.88 91 ARG A O 1
ATOM 721 N N . PRO A 1 92 ? -10.863 6.418 4.989 1.00 69.06 92 PRO A N 1
ATOM 722 C CA . PRO A 1 92 ? -11.640 7.422 5.714 1.00 69.06 92 PRO A CA 1
ATOM 723 C C . PRO A 1 92 ? -12.018 6.962 7.131 1.00 69.06 92 PRO A C 1
ATOM 725 O O . PRO A 1 92 ? -12.049 7.777 8.040 1.00 69.06 92 PRO A O 1
ATOM 728 N N . LEU A 1 93 ? -12.235 5.659 7.354 1.00 65.75 93 LEU A N 1
ATOM 729 C CA . LEU A 1 93 ? -12.534 5.075 8.668 1.00 65.75 93 LEU A CA 1
ATOM 730 C C . LEU A 1 93 ? -11.857 3.702 8.813 1.00 65.75 93 LEU A C 1
ATOM 732 O O . LEU A 1 93 ? -11.746 2.972 7.827 1.00 65.75 93 LEU A O 1
ATOM 736 N N . ASN A 1 94 ? -11.506 3.293 10.042 1.00 61.16 94 ASN A N 1
ATOM 737 C CA . ASN A 1 94 ? -10.902 1.980 10.351 1.00 61.16 94 ASN A CA 1
ATOM 738 C C . ASN A 1 94 ? -11.736 0.763 9.873 1.00 61.16 94 ASN A C 1
ATOM 740 O O . ASN A 1 94 ? -11.237 -0.352 9.892 1.00 61.16 94 ASN A O 1
ATOM 744 N N . LEU A 1 95 ? -12.9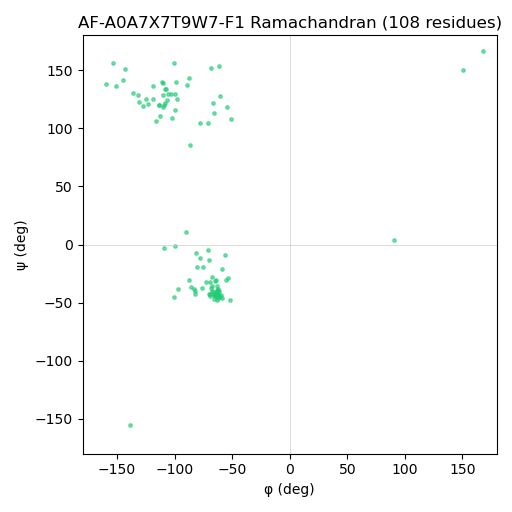74 0.937 9.404 1.00 60.66 95 LEU A N 1
ATOM 745 C CA . LEU A 1 95 ? -13.828 -0.139 8.873 1.00 60.66 95 LEU A CA 1
ATOM 746 C C . LEU A 1 95 ? -14.031 -0.083 7.350 1.00 60.66 95 LEU A C 1
ATOM 748 O O . LEU A 1 95 ? -14.676 -0.960 6.786 1.00 60.66 95 LEU A O 1
ATOM 752 N N . VAL A 1 96 ? -13.488 0.931 6.673 1.00 70.19 96 VAL A N 1
ATOM 753 C CA . VAL A 1 96 ? -13.620 1.106 5.220 1.00 70.19 96 VAL A CA 1
ATOM 754 C C . VAL A 1 96 ? -12.358 0.575 4.529 1.00 70.19 96 VAL A C 1
ATOM 756 O O . VAL A 1 96 ? -11.260 0.780 5.059 1.00 70.19 96 VAL A O 1
ATOM 759 N N . PRO A 1 97 ? -12.475 -0.111 3.374 1.00 70.88 97 PRO A N 1
ATOM 760 C CA . PRO A 1 97 ? -11.318 -0.526 2.587 1.00 70.88 97 PRO A CA 1
ATOM 761 C C . PRO A 1 97 ? -10.496 0.674 2.100 1.00 70.88 97 PRO A C 1
ATOM 763 O O . PRO A 1 97 ? -11.014 1.776 1.905 1.00 70.88 97 PRO A O 1
ATOM 766 N N . TRP A 1 98 ? -9.203 0.440 1.879 1.00 79.81 98 TRP A N 1
ATOM 767 C CA . TRP A 1 98 ? -8.298 1.429 1.301 1.00 79.81 98 TRP A CA 1
ATOM 768 C C . TRP A 1 98 ? -8.764 1.833 -0.096 1.00 79.81 98 TRP A C 1
ATOM 770 O O . TRP A 1 98 ? -8.978 0.987 -0.965 1.00 79.81 98 TRP A O 1
ATOM 780 N N . LYS A 1 99 ? -8.903 3.139 -0.318 1.00 85.38 99 LYS A N 1
ATOM 781 C CA . LYS A 1 99 ? -9.257 3.711 -1.613 1.00 85.38 99 LYS A CA 1
ATOM 782 C C . LYS A 1 99 ? -8.015 4.297 -2.272 1.00 85.38 99 LYS A C 1
ATOM 784 O O . LYS A 1 99 ? -7.310 5.088 -1.649 1.00 85.38 99 LYS A O 1
ATOM 789 N N . LEU A 1 100 ? -7.773 3.932 -3.530 1.00 86.31 100 LEU A N 1
ATOM 790 C CA . LEU A 1 100 ? -6.737 4.560 -4.347 1.00 86.31 100 LEU A CA 1
ATOM 791 C C . LEU A 1 100 ? -7.114 6.017 -4.615 1.00 86.31 100 LEU A C 1
ATOM 793 O O . LEU A 1 100 ? -8.187 6.285 -5.156 1.00 86.31 100 LEU A O 1
ATOM 797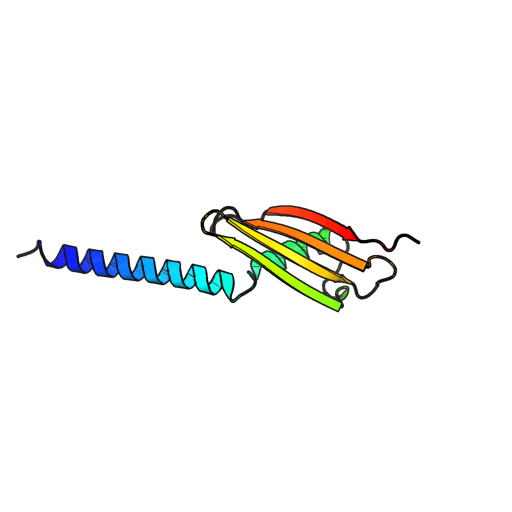 N N . MET A 1 101 ? -6.234 6.927 -4.216 1.00 86.81 101 MET A N 1
ATOM 798 C CA . MET A 1 101 ? -6.357 8.355 -4.492 1.00 86.81 101 MET A CA 1
ATOM 799 C C . MET A 1 101 ? -5.474 8.768 -5.652 1.00 86.81 101 MET A C 1
ATOM 801 O O . MET A 1 101 ? -5.931 9.477 -6.542 1.00 86.81 101 MET A O 1
ATOM 805 N N . GLU A 1 102 ? -4.232 8.294 -5.657 1.00 87.88 102 GLU A N 1
ATOM 806 C CA . GLU A 1 102 ? -3.260 8.674 -6.671 1.00 87.88 102 GLU A CA 1
ATOM 807 C C . GLU A 1 102 ? -2.339 7.504 -7.005 1.00 87.88 102 GLU A C 1
ATOM 809 O O . GLU A 1 102 ? -1.934 6.735 -6.129 1.00 87.88 102 GLU A O 1
ATOM 814 N N . TYR A 1 103 ? -2.014 7.396 -8.287 1.00 88.12 103 TYR A N 1
ATOM 815 C CA . TYR A 1 103 ? -1.001 6.506 -8.822 1.00 88.12 103 TYR A CA 1
ATOM 816 C C . TYR A 1 103 ? -0.115 7.326 -9.753 1.00 88.12 103 TYR A C 1
ATOM 818 O O . TYR A 1 103 ? -0.621 7.937 -10.693 1.00 88.12 103 TYR A O 1
ATOM 826 N N . SER A 1 104 ? 1.185 7.357 -9.480 1.00 86.75 104 SER A N 1
ATOM 827 C CA . SER A 1 104 ? 2.152 8.116 -10.265 1.00 86.75 104 SER A CA 1
ATOM 828 C C . SER A 1 104 ? 3.395 7.275 -10.514 1.00 86.75 104 SER A C 1
ATOM 830 O O . SER A 1 104 ? 3.959 6.689 -9.590 1.00 86.75 104 SER A O 1
ATOM 832 N N . GLU A 1 105 ? 3.814 7.217 -11.771 1.00 86.69 105 GLU A N 1
ATOM 833 C CA . GLU A 1 105 ? 5.035 6.550 -12.206 1.00 86.69 105 GLU A CA 1
ATOM 834 C C . GLU A 1 105 ? 6.008 7.614 -12.709 1.00 86.69 105 GLU A C 1
ATOM 836 O O . GLU A 1 105 ? 5.802 8.240 -13.753 1.00 86.69 105 GLU A O 1
ATOM 841 N N . GLU A 1 106 ? 7.082 7.831 -11.960 1.00 83.38 106 GLU A N 1
ATOM 842 C CA . GLU A 1 106 ? 8.148 8.742 -12.350 1.00 83.38 106 GLU A CA 1
ATOM 843 C C . GLU A 1 106 ? 9.017 8.042 -13.395 1.00 83.38 106 GLU A C 1
ATOM 845 O O . GLU A 1 106 ? 9.801 7.141 -13.085 1.00 83.38 106 GLU A O 1
ATOM 850 N N . HIS A 1 107 ? 8.851 8.436 -14.651 1.00 78.81 107 HIS A N 1
ATOM 851 C CA . HIS A 1 107 ? 9.661 7.951 -15.759 1.00 78.81 107 HIS A CA 1
ATOM 852 C C . HIS A 1 107 ? 10.905 8.827 -15.896 1.00 78.81 107 HIS A C 1
ATOM 854 O O . HIS A 1 107 ? 10.844 10.043 -15.708 1.00 78.81 107 HIS A O 1
ATOM 860 N N . ASN A 1 108 ? 12.039 8.218 -16.236 1.00 61.78 108 ASN A N 1
ATOM 861 C CA . ASN A 1 108 ? 13.238 8.979 -16.554 1.00 61.78 108 ASN A CA 1
ATOM 862 C C . ASN A 1 108 ? 12.987 9.668 -17.906 1.00 61.78 108 ASN A C 1
ATOM 864 O O . ASN A 1 108 ? 12.946 9.000 -18.937 1.00 61.78 108 ASN A O 1
ATOM 868 N N . GLN A 1 109 ? 12.725 10.978 -17.903 1.00 57.84 109 GLN A N 1
ATOM 869 C CA . GLN A 1 109 ? 12.682 11.749 -19.145 1.00 57.84 109 GLN A CA 1
ATOM 870 C C . GLN A 1 109 ? 14.100 11.748 -19.725 1.00 57.84 109 GLN A C 1
ATOM 872 O O . GLN A 1 109 ? 15.020 12.255 -19.083 1.00 57.84 109 GLN A O 1
ATOM 877 N N . SER A 1 110 ? 14.266 11.088 -20.875 1.00 51.59 110 SER A N 1
ATOM 878 C CA . SER A 1 110 ? 15.510 11.083 -21.652 1.00 51.59 110 SER A CA 1
ATOM 879 C C . SER A 1 110 ? 15.849 12.474 -22.160 1.00 51.59 110 SER A C 1
ATOM 881 O O . SER A 1 110 ? 14.904 13.112 -22.684 1.00 51.59 110 SER A O 1
#

pLDDT: mean 75.02, std 12.23, range [46.62, 89.88]

Foldseek 3Di:
DPPPVVVVVVVVVVVVVVVVVVCVVVCVVVDVPVLVVVVVQVVCVVVPHHPQQFPDKDWDWDDDQQKIKIWIKTAGPPLQAFGIWIWIWIDRHPPDHTDTDDIDTHHDDD

Nearest PDB structures (foldseek):
  5kpe-assembly1_A  TM=5.916E-01  e=1.214E+00  synthetic construct
  3px2-assembly1_D  TM=5.626E-01  e=1.521E+00  Streptomyces fradiae
  3g8z-assembly1_A-2  TM=4.256E-01  e=1.521E+00  Xanthomonas campestris pv. campestris
  4nox-assembly1_A  TM=4.894E-01  e=2.526E+00  Thermochaetoides thermophila DSM 1495
  6uk5-assembly1_B  TM=5.261E-01  e=5.557E+00  Micromonospora echinospora

Solvent-accessible surface area (backbone atoms only — not comparable to full-atom values): 6285 Å² total; per-residue (Å²): 132,72,77,62,62,55,54,56,51,51,50,51,52,48,51,51,51,53,49,51,51,51,48,53,53,49,49,66,69,76,39,81,54,67,65,56,53,50,51,49,52,50,52,39,42,74,74,73,45,55,86,85,45,47,71,48,75,49,77,47,80,53,68,58,98,77,25,41,34,38,41,36,40,34,30,41,64,60,52,82,74,28,55,33,38,40,37,34,34,37,24,64,43,102,86,49,73,73,37,85,74,46,79,46,72,44,57,70,82,127

Sequence (110 aa):
MLKSRSKTFAYVILVIVVLFLAIDLIAGFVYPDLWAFDAATSVCRKNGWQPGDFLSGQSSISGGLIGKIVTLEFIPRDQIRCKRIRIILQRPLNLVPWKLMEYSEEHNQS